Protein AF-A0A7Y3I1T9-F1 (afdb_monomer_lite)

pLDDT: mean 86.2, std 10.23, range [47.5, 95.88]

Secondary structure (DSSP, 8-state):
--HHHHHHHHHHHHHHHHT---THHHHHHHHHHHHHHHHHHHHHHHHHHHHHHTTTPPPPGGGHHHHHHS-B-TT--BTSSSB----SSPPPPTTTS---EESSSSSSEEEETTTTEEEEEE-HHHHHHHT--TTTEEEPPPTT------HHHHHHHHHHHHHHHHT--

Sequence (169 aa):
MSLTEILIVVVIIGILAGLVLPHYKDTSRRAKATTLLTDLQKVRGALQRYRDEHGGVFPRVGRLWDGLTEFTAVDGTPRTGSLGPYLSAAPINQFTGGSEAAADNTSDWEYDEGTGRVRGVVPADVIGEFALSPLDVVEMANSDGSDEPDDDDRLRESRYAEKARQYYE

Structure (mmCIF, N/CA/C/O backbone):
data_AF-A0A7Y3I1T9-F1
#
_entry.id   AF-A0A7Y3I1T9-F1
#
loop_
_atom_site.group_PDB
_atom_site.id
_atom_site.type_symbol
_atom_site.label_atom_id
_atom_site.label_alt_id
_atom_site.label_comp_id
_atom_site.label_asym_id
_atom_site.label_entity_id
_atom_site.label_seq_id
_atom_site.pdbx_PDB_ins_code
_atom_site.Cartn_x
_atom_site.Cartn_y
_atom_site.Cartn_z
_atom_site.occupancy
_atom_site.B_iso_or_equiv
_atom_site.auth_seq_id
_atom_site.auth_comp_id
_atom_site.auth_asym_id
_atom_site.auth_atom_id
_atom_site.pdbx_PDB_model_num
ATOM 1 N N . MET A 1 1 ? -17.268 25.107 53.044 1.00 72.94 1 MET A N 1
ATOM 2 C CA . MET A 1 1 ? -17.651 24.197 51.947 1.00 72.94 1 MET A CA 1
ATOM 3 C C . MET A 1 1 ? -18.644 23.198 52.512 1.00 72.94 1 MET A C 1
ATOM 5 O O . MET A 1 1 ? -18.374 22.661 53.581 1.00 72.94 1 MET A O 1
ATOM 9 N N . SER A 1 2 ? -19.814 23.041 51.900 1.00 92.50 2 SER A N 1
ATOM 10 C CA . SER A 1 2 ? -20.884 22.192 52.442 1.00 92.50 2 SER A CA 1
ATOM 11 C C . SER A 1 2 ? -20.672 20.708 52.096 1.00 92.50 2 SER A C 1
ATOM 13 O O . SER A 1 2 ? -20.112 20.374 51.053 1.00 92.50 2 SER A O 1
ATOM 15 N N . LEU A 1 3 ? -21.132 19.797 52.962 1.00 86.38 3 LEU A N 1
ATOM 16 C CA . LEU A 1 3 ? -21.112 18.345 52.704 1.00 86.38 3 LEU A CA 1
ATOM 17 C C . LEU A 1 3 ? -21.921 17.979 51.451 1.00 86.38 3 LEU A C 1
ATOM 19 O O . LEU A 1 3 ? -21.546 17.084 50.697 1.00 86.38 3 LEU A O 1
ATOM 23 N N . THR A 1 4 ? -23.004 18.715 51.211 1.00 89.31 4 THR A N 1
ATOM 24 C CA . THR A 1 4 ? -23.878 18.573 50.044 1.00 89.31 4 THR A CA 1
ATOM 25 C C . THR A 1 4 ? -23.189 18.963 48.737 1.00 89.31 4 THR A C 1
ATOM 27 O O . THR A 1 4 ? -23.437 18.325 47.717 1.00 89.31 4 THR A O 1
ATOM 30 N N . GLU A 1 5 ? -22.287 19.950 48.760 1.00 91.19 5 GLU A N 1
ATOM 31 C CA . GLU A 1 5 ? -21.474 20.318 47.591 1.00 91.19 5 GLU A CA 1
ATOM 32 C C . GLU A 1 5 ? -20.496 19.217 47.200 1.00 91.19 5 GLU A C 1
ATOM 34 O O . GLU A 1 5 ? -20.339 18.941 46.017 1.00 91.19 5 GLU A O 1
ATOM 39 N N . ILE A 1 6 ? -19.852 18.560 48.166 1.00 92.38 6 ILE A N 1
ATOM 40 C CA . ILE A 1 6 ? -18.943 17.455 47.838 1.00 92.38 6 ILE A CA 1
ATOM 41 C C . ILE A 1 6 ? -19.753 16.247 47.362 1.00 92.38 6 ILE A C 1
ATOM 43 O O . ILE A 1 6 ? -19.392 15.640 46.360 1.00 92.38 6 ILE A O 1
ATOM 47 N N . LEU A 1 7 ? -20.882 15.942 48.011 1.00 92.25 7 LEU A N 1
ATOM 48 C CA . LEU A 1 7 ? -21.728 14.789 47.691 1.00 92.25 7 LEU A CA 1
ATOM 49 C C . LEU A 1 7 ? -22.156 14.756 46.219 1.00 92.25 7 LEU A C 1
ATOM 51 O O . LEU A 1 7 ? -21.979 13.737 45.553 1.00 92.25 7 LEU A O 1
ATOM 55 N N . ILE A 1 8 ? -22.687 15.865 45.699 1.00 92.56 8 ILE A N 1
ATOM 56 C CA . ILE A 1 8 ? -23.132 15.914 44.303 1.00 92.56 8 ILE A CA 1
ATOM 57 C C . ILE A 1 8 ? -21.960 15.796 43.327 1.00 92.56 8 ILE A C 1
ATOM 59 O O . ILE A 1 8 ? -22.093 15.119 42.312 1.00 92.56 8 ILE A O 1
ATOM 63 N N . VAL A 1 9 ? -20.793 16.358 43.662 1.00 93.94 9 VAL A N 1
ATOM 64 C CA . VAL A 1 9 ? -19.571 16.248 42.852 1.00 93.94 9 VAL A CA 1
ATOM 65 C C . VAL A 1 9 ? -19.090 14.796 42.765 1.00 93.94 9 VAL A C 1
ATOM 67 O O . VAL A 1 9 ? -18.750 14.330 41.679 1.00 93.94 9 VAL A O 1
ATOM 70 N N . VAL A 1 10 ? -19.113 14.037 43.866 1.00 93.06 10 VAL A N 1
ATOM 71 C CA . VAL A 1 10 ? -18.703 12.620 43.823 1.00 93.06 10 VAL A CA 1
ATOM 72 C C . VAL A 1 10 ? -19.716 11.770 43.050 1.00 93.06 10 VAL A C 1
ATOM 74 O O . VAL A 1 10 ? -19.323 10.872 42.309 1.00 93.06 10 VAL A O 1
ATOM 77 N N . VAL A 1 11 ? -21.014 12.079 43.165 1.00 93.50 11 VAL A N 1
ATOM 78 C CA . VAL A 1 11 ? -22.077 11.373 42.430 1.00 93.50 11 VAL A CA 1
ATOM 79 C C . VAL A 1 11 ? -21.942 11.580 40.922 1.00 93.50 11 VAL A C 1
ATOM 81 O O . VAL A 1 11 ? -21.972 10.602 40.175 1.00 93.50 11 VAL A O 1
ATOM 84 N N . ILE A 1 12 ? -21.739 12.817 40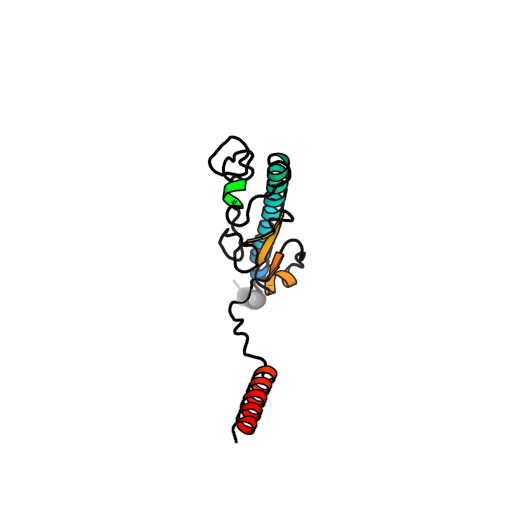.454 1.00 92.56 12 ILE A N 1
ATOM 85 C CA . ILE A 1 12 ? -21.568 13.070 39.015 1.00 92.56 12 ILE A CA 1
ATOM 86 C C . ILE A 1 12 ? -20.282 12.434 38.478 1.00 9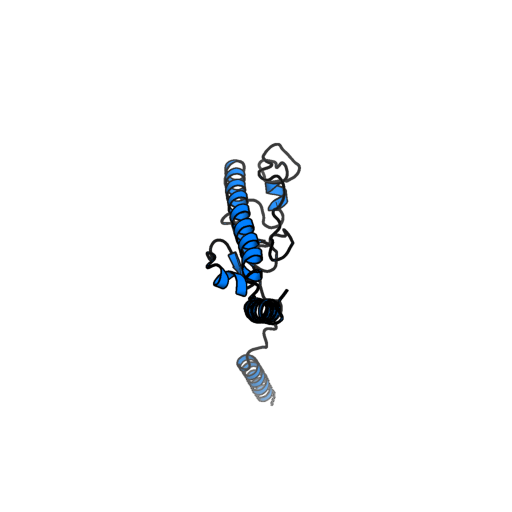2.56 12 ILE A C 1
ATOM 88 O O . ILE A 1 12 ? -20.307 11.870 37.388 1.00 92.56 12 ILE A O 1
ATOM 92 N N . ILE A 1 13 ? -19.182 12.444 39.245 1.00 93.06 13 ILE A N 1
ATOM 93 C CA . ILE A 1 13 ? -17.937 11.773 38.845 1.00 93.06 13 ILE A CA 1
ATOM 94 C C . ILE A 1 13 ? -18.151 10.256 38.777 1.00 93.06 13 ILE A C 1
ATOM 96 O O . ILE A 1 13 ? -17.655 9.628 37.849 1.00 93.06 13 ILE A O 1
ATOM 100 N N . GLY A 1 14 ? -18.938 9.669 39.685 1.00 90.69 14 GLY A N 1
ATOM 101 C CA . GLY A 1 14 ? -19.295 8.248 39.647 1.00 90.69 14 GLY A CA 1
ATOM 102 C C . GLY A 1 14 ? -20.099 7.856 38.402 1.00 90.69 14 GLY A C 1
ATOM 103 O O . GLY A 1 14 ? -19.808 6.834 37.783 1.00 90.69 14 GLY A O 1
ATOM 104 N N . ILE A 1 15 ? -21.064 8.687 37.992 1.00 91.69 15 ILE A N 1
ATOM 105 C CA . ILE A 1 15 ? -21.855 8.458 36.770 1.00 91.69 15 ILE A CA 1
ATOM 106 C C . ILE A 1 15 ? -20.980 8.623 35.521 1.00 91.69 15 ILE A C 1
ATOM 108 O O . ILE A 1 15 ? -21.004 7.771 34.635 1.00 91.69 15 ILE A O 1
ATOM 112 N N . LEU A 1 16 ? -20.180 9.693 35.454 1.00 90.19 16 LEU A N 1
ATOM 113 C CA . LEU A 1 16 ? -19.306 9.960 34.309 1.00 90.19 16 LEU A CA 1
ATOM 114 C C . LEU A 1 16 ? -18.221 8.894 34.160 1.00 90.19 16 LEU A C 1
ATOM 116 O O . LEU A 1 16 ? -17.996 8.424 33.050 1.00 90.19 16 LEU A O 1
ATOM 120 N N . ALA A 1 17 ? -17.600 8.466 35.260 1.00 83.88 17 ALA A N 1
ATOM 121 C CA . ALA A 1 17 ? -16.610 7.393 35.248 1.00 83.88 17 ALA A CA 1
ATOM 122 C C . ALA A 1 17 ? -17.206 6.058 34.765 1.00 83.88 17 ALA A C 1
ATOM 124 O O . ALA A 1 17 ? -16.508 5.288 34.112 1.00 83.88 17 ALA A O 1
ATOM 125 N N . GLY A 1 18 ? -18.492 5.802 35.035 1.00 83.19 18 GLY A N 1
ATOM 126 C CA . GLY A 1 18 ? -19.199 4.609 34.560 1.00 83.19 18 GLY A CA 1
ATOM 127 C C . GLY A 1 18 ? -19.579 4.629 33.073 1.00 83.19 18 GLY A C 1
ATOM 128 O O . GLY A 1 18 ? -19.774 3.564 32.494 1.00 83.19 18 GLY A O 1
ATOM 129 N N . LEU A 1 19 ? -19.671 5.807 32.440 1.00 81.69 19 LEU A N 1
ATOM 130 C CA . LEU A 1 19 ? -20.104 5.968 31.041 1.00 81.69 19 LEU A CA 1
ATOM 131 C C . LEU A 1 19 ? -18.953 6.088 30.030 1.00 81.69 19 LEU A C 1
ATOM 133 O O . LEU A 1 19 ? -19.199 6.284 28.838 1.00 81.69 19 LEU A O 1
ATOM 137 N N . VAL A 1 20 ? -17.698 5.965 30.464 1.00 78.25 20 VAL A N 1
ATOM 138 C CA . VAL A 1 20 ? -16.556 6.012 29.544 1.00 78.25 20 VAL A CA 1
ATOM 139 C C . VAL A 1 20 ? -16.457 4.692 28.777 1.00 78.25 20 VAL A C 1
ATOM 141 O O . VAL A 1 20 ? -15.794 3.752 29.209 1.00 78.25 20 VAL A O 1
ATOM 144 N N . LEU A 1 21 ? -17.082 4.633 27.598 1.00 72.56 21 LEU A N 1
ATOM 145 C CA . LEU A 1 21 ? -16.687 3.687 26.558 1.00 72.56 21 LEU A CA 1
ATOM 146 C C . LEU A 1 21 ? -15.508 4.279 25.769 1.00 72.56 21 LEU A C 1
ATOM 148 O O . LEU A 1 21 ? -15.673 5.298 25.093 1.00 72.56 21 LEU A O 1
ATOM 152 N N . PRO A 1 22 ? -14.312 3.669 25.810 1.00 60.41 22 PRO A N 1
ATOM 153 C CA . PRO A 1 22 ? -13.203 4.114 24.982 1.00 60.41 22 PRO A CA 1
ATOM 154 C C . PRO A 1 22 ? -13.461 3.718 23.523 1.00 60.41 22 PRO A C 1
ATOM 156 O O . PRO A 1 22 ? -13.181 2.598 23.106 1.00 60.41 22 PRO A O 1
ATOM 159 N N . HIS A 1 23 ? -13.934 4.670 22.721 1.00 58.16 23 HIS A N 1
ATOM 160 C CA . HIS A 1 23 ? -14.178 4.515 21.278 1.00 58.16 23 HIS A CA 1
ATOM 161 C C . HIS A 1 23 ? -12.881 4.527 20.426 1.00 58.16 23 HIS A C 1
ATOM 163 O O . HIS A 1 23 ? -12.899 4.819 19.233 1.00 58.16 23 HIS A O 1
ATOM 169 N N . TYR A 1 24 ? -11.721 4.259 21.037 1.00 55.81 24 TYR A N 1
ATOM 170 C CA . TYR A 1 24 ? -10.399 4.501 20.443 1.00 55.81 24 TYR A CA 1
ATOM 171 C C . TYR A 1 24 ? -9.891 3.388 19.514 1.00 55.81 24 TYR A C 1
ATOM 173 O O . TYR A 1 24 ? -8.963 3.632 18.740 1.00 55.81 24 TYR A O 1
ATOM 181 N N . LYS A 1 25 ? -10.461 2.176 19.571 1.00 59.69 25 LYS A N 1
ATOM 182 C CA . LYS A 1 25 ? -9.942 1.023 18.811 1.00 59.69 25 LYS A CA 1
ATOM 183 C C . LYS A 1 25 ? -10.172 1.156 17.297 1.00 59.69 25 LYS A C 1
ATOM 185 O O . LYS A 1 25 ? -9.245 0.896 16.529 1.00 59.69 25 LYS A O 1
ATOM 190 N N . ASP A 1 26 ? -11.321 1.681 16.885 1.00 66.06 26 ASP A N 1
ATOM 191 C CA . ASP A 1 26 ? -11.681 1.804 15.464 1.00 66.06 26 ASP A CA 1
ATOM 192 C C . ASP A 1 26 ? -10.878 2.905 14.758 1.00 66.06 26 ASP A C 1
ATOM 194 O O . ASP A 1 26 ? -10.489 2.769 13.599 1.00 66.06 26 ASP A O 1
ATOM 198 N N . THR A 1 27 ? -10.548 3.992 15.465 1.00 75.56 27 THR A N 1
ATOM 199 C CA . THR A 1 27 ? -9.831 5.136 14.877 1.00 75.56 27 THR A CA 1
ATOM 200 C C . THR A 1 27 ? -8.430 4.755 14.400 1.00 75.56 27 THR A C 1
ATOM 202 O O . THR A 1 27 ? -8.002 5.192 13.331 1.00 75.56 27 THR A O 1
ATOM 205 N N . SER A 1 28 ? -7.714 3.914 15.156 1.00 84.00 28 SER A N 1
ATOM 206 C CA . SER A 1 28 ? -6.375 3.460 14.759 1.00 84.00 28 SER A CA 1
ATOM 207 C C . SER A 1 28 ? -6.432 2.545 13.533 1.00 84.00 28 SER A C 1
ATOM 209 O O . SER A 1 28 ? -5.682 2.752 12.579 1.00 84.00 28 SER A O 1
ATOM 211 N N . ARG A 1 29 ? -7.363 1.582 13.507 1.00 86.69 29 ARG A N 1
ATOM 212 C CA . ARG A 1 29 ? -7.565 0.681 12.359 1.00 86.69 29 ARG A CA 1
ATOM 213 C C . ARG A 1 29 ? -7.981 1.444 11.101 1.00 86.69 29 ARG A C 1
ATOM 215 O O . ARG A 1 29 ? -7.426 1.218 10.028 1.00 86.69 29 ARG A O 1
ATOM 222 N N . ARG A 1 30 ? -8.867 2.430 11.245 1.00 85.19 30 ARG A N 1
ATOM 223 C CA . ARG A 1 30 ? -9.306 3.292 10.143 1.00 85.19 30 ARG A CA 1
ATOM 224 C C . ARG A 1 30 ? -8.172 4.138 9.564 1.00 85.19 30 ARG A C 1
ATOM 226 O O . ARG A 1 30 ? -8.098 4.315 8.347 1.00 85.19 30 ARG A O 1
ATOM 233 N N . ALA A 1 31 ? -7.270 4.633 10.414 1.00 89.19 31 ALA A N 1
ATOM 234 C CA . ALA A 1 31 ? -6.071 5.332 9.958 1.00 89.19 31 ALA A CA 1
ATOM 235 C C . ALA A 1 31 ? -5.169 4.404 9.129 1.00 89.19 31 ALA A C 1
ATOM 237 O O . ALA A 1 31 ? -4.757 4.781 8.034 1.00 89.19 31 ALA A O 1
ATOM 238 N N . LYS A 1 32 ? -4.943 3.165 9.590 1.00 91.62 32 LYS A N 1
ATOM 239 C CA . LYS A 1 32 ? -4.175 2.151 8.847 1.00 91.62 32 LYS A CA 1
ATOM 240 C C . LYS A 1 32 ? -4.787 1.833 7.480 1.00 91.62 32 LYS A C 1
ATOM 242 O O . LYS A 1 32 ? -4.067 1.838 6.487 1.00 91.62 32 LYS A O 1
ATOM 247 N N . ALA A 1 33 ? -6.104 1.622 7.416 1.00 90.75 33 ALA A N 1
ATOM 248 C CA . ALA A 1 33 ? -6.817 1.372 6.160 1.00 90.75 33 ALA A CA 1
ATOM 249 C C . ALA A 1 33 ? -6.697 2.553 5.181 1.00 90.75 33 ALA A C 1
ATOM 251 O O . ALA A 1 33 ? -6.448 2.365 3.993 1.00 90.75 33 ALA A O 1
ATOM 252 N N . THR A 1 34 ? -6.802 3.784 5.684 1.00 91.31 34 THR A N 1
ATOM 253 C CA . THR A 1 34 ? -6.652 4.992 4.857 1.00 91.31 34 THR A CA 1
ATOM 254 C C . THR A 1 34 ? -5.231 5.121 4.296 1.00 91.31 34 THR A C 1
ATOM 256 O O . THR A 1 34 ? -5.058 5.448 3.119 1.00 91.31 34 THR A O 1
ATOM 259 N N . THR A 1 35 ? -4.210 4.828 5.109 1.00 93.19 35 THR A N 1
ATOM 260 C CA . THR A 1 35 ? -2.809 4.792 4.663 1.00 93.19 35 THR A CA 1
ATOM 261 C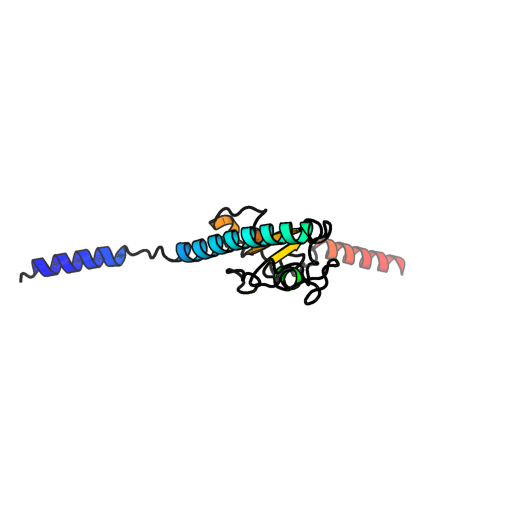 C . THR A 1 35 ? -2.601 3.734 3.583 1.00 93.19 35 THR A C 1
ATOM 263 O O . THR A 1 35 ? -2.051 4.057 2.533 1.00 93.19 35 THR A O 1
ATOM 266 N N . LEU A 1 36 ? -3.123 2.518 3.782 1.00 92.88 36 LEU A N 1
ATOM 267 C CA . LEU A 1 36 ? -3.044 1.428 2.804 1.00 92.88 36 LEU A CA 1
ATOM 268 C C . LEU A 1 36 ? -3.610 1.848 1.437 1.00 92.88 36 LEU A C 1
ATOM 270 O O . LEU A 1 36 ? -2.950 1.683 0.414 1.00 92.88 36 LEU A O 1
ATOM 274 N N . LEU A 1 37 ? -4.807 2.443 1.416 1.00 92.31 37 LEU A N 1
ATOM 275 C CA . LEU A 1 37 ? -5.441 2.918 0.180 1.00 92.31 37 LEU A CA 1
ATOM 276 C C . LEU A 1 37 ? -4.635 4.032 -0.499 1.00 92.31 37 LEU A C 1
ATOM 278 O O . LEU A 1 37 ? -4.506 4.054 -1.724 1.00 92.31 37 LEU A O 1
ATOM 282 N N . THR A 1 38 ? -4.071 4.944 0.291 1.00 94.00 38 THR A N 1
ATOM 283 C CA . THR A 1 38 ? -3.221 6.027 -0.221 1.00 94.00 38 THR A CA 1
ATOM 284 C C . THR A 1 38 ? -1.952 5.470 -0.864 1.00 94.00 38 THR A C 1
ATOM 286 O O . THR A 1 38 ? -1.537 5.929 -1.929 1.00 94.00 38 THR A O 1
ATOM 289 N N . ASP A 1 39 ? -1.340 4.461 -0.251 1.00 94.38 39 ASP A N 1
ATOM 290 C CA . ASP A 1 39 ? -0.139 3.829 -0.787 1.00 94.38 39 ASP A CA 1
ATOM 291 C C . ASP A 1 39 ? -0.448 2.986 -2.031 1.00 94.38 39 ASP A C 1
ATOM 293 O O . ASP A 1 39 ? 0.276 3.097 -3.020 1.00 94.38 39 ASP A O 1
ATOM 297 N N . LEU A 1 40 ? -1.580 2.274 -2.072 1.00 94.19 40 LEU A N 1
ATOM 298 C CA . LEU A 1 40 ? -2.061 1.589 -3.281 1.00 94.19 40 LEU A CA 1
ATOM 299 C C . LEU A 1 40 ? -2.204 2.541 -4.471 1.00 94.19 40 LEU A C 1
ATOM 301 O O . LEU A 1 40 ? -1.791 2.211 -5.583 1.00 94.19 40 LEU A O 1
ATOM 305 N N . GLN A 1 41 ? -2.759 3.735 -4.257 1.00 94.25 41 GLN A N 1
ATOM 306 C CA . GLN A 1 41 ? -2.883 4.741 -5.315 1.00 94.25 41 GLN A CA 1
ATOM 307 C C . GLN A 1 41 ? -1.513 5.183 -5.847 1.00 94.25 41 GLN A C 1
ATOM 309 O O . GLN A 1 41 ? -1.331 5.281 -7.064 1.00 94.25 41 GLN A O 1
ATOM 314 N N . LYS A 1 42 ? -0.531 5.392 -4.960 1.00 95.00 42 LYS A N 1
ATOM 315 C CA . LYS A 1 42 ? 0.845 5.734 -5.357 1.00 95.00 42 LYS A CA 1
ATOM 316 C C . LYS A 1 42 ? 1.496 4.605 -6.152 1.00 95.00 42 LYS A C 1
ATOM 318 O O . LYS A 1 42 ? 2.073 4.871 -7.205 1.00 95.00 42 LYS A O 1
ATOM 323 N N . VAL A 1 43 ? 1.381 3.359 -5.682 1.00 95.38 43 VAL A N 1
ATOM 324 C CA . VAL A 1 43 ? 1.959 2.184 -6.355 1.00 95.38 43 VAL A CA 1
ATOM 325 C C . VAL A 1 43 ? 1.339 1.995 -7.735 1.00 95.38 43 VAL A C 1
ATOM 327 O O . VAL A 1 43 ? 2.066 1.820 -8.705 1.00 95.38 43 VAL A O 1
ATOM 330 N N . ARG A 1 44 ? 0.015 2.119 -7.869 1.00 94.81 44 ARG A N 1
ATOM 331 C CA . ARG A 1 44 ? -0.667 2.020 -9.171 1.00 94.81 44 ARG A CA 1
ATOM 332 C C . ARG A 1 44 ? -0.200 3.093 -10.152 1.00 94.81 44 ARG A C 1
ATOM 334 O O . ARG A 1 44 ? 0.064 2.783 -11.310 1.00 94.81 44 ARG A O 1
ATOM 341 N N . GLY A 1 45 ? -0.045 4.336 -9.694 1.00 95.19 45 GLY A N 1
ATOM 342 C CA . GLY A 1 45 ? 0.506 5.411 -10.525 1.00 95.19 45 GLY A CA 1
ATOM 343 C C . GLY A 1 45 ? 1.977 5.187 -10.902 1.00 95.19 45 GLY A C 1
ATOM 344 O O . GLY A 1 45 ? 2.403 5.537 -12.001 1.00 95.19 45 GLY A O 1
ATOM 345 N N . ALA A 1 46 ? 2.765 4.581 -10.013 1.00 95.25 46 ALA A N 1
ATOM 346 C CA . ALA A 1 46 ? 4.143 4.194 -10.299 1.00 95.25 46 ALA A CA 1
ATOM 347 C C . ALA A 1 46 ? 4.221 3.052 -11.325 1.00 95.25 46 ALA A C 1
ATOM 349 O O . ALA A 1 46 ? 4.993 3.152 -12.272 1.00 95.25 46 ALA A O 1
ATOM 350 N N . LEU A 1 47 ? 3.373 2.028 -11.198 1.00 94.94 47 LEU A N 1
ATOM 351 C CA . LEU A 1 47 ? 3.273 0.910 -12.140 1.00 94.94 47 LEU A CA 1
ATOM 352 C C . LEU A 1 47 ? 2.863 1.358 -13.544 1.00 94.94 47 LEU A C 1
ATOM 354 O O . LEU A 1 47 ? 3.396 0.853 -14.527 1.00 94.94 47 LEU A O 1
ATOM 358 N N . GLN A 1 48 ? 1.945 2.321 -13.650 1.00 94.94 48 GLN A N 1
ATOM 359 C CA . GLN A 1 48 ? 1.569 2.897 -14.943 1.00 94.94 48 GLN A CA 1
ATOM 360 C C . GLN A 1 48 ? 2.763 3.579 -15.619 1.00 94.94 48 GLN A C 1
ATOM 362 O O . GLN A 1 48 ? 3.054 3.275 -16.771 1.00 94.94 48 GLN A O 1
ATOM 367 N N . ARG A 1 49 ? 3.506 4.421 -14.887 1.00 94.12 49 ARG A N 1
ATOM 368 C CA . ARG A 1 49 ? 4.721 5.065 -15.416 1.00 94.12 49 ARG A CA 1
ATOM 369 C C . ARG A 1 49 ? 5.801 4.053 -15.789 1.00 94.12 49 ARG A C 1
ATOM 371 O O . ARG A 1 49 ? 6.382 4.168 -16.862 1.00 94.12 49 ARG A O 1
ATOM 378 N N . TYR A 1 50 ? 6.022 3.045 -14.943 1.00 94.50 50 TYR A N 1
ATOM 379 C CA . TYR A 1 50 ? 6.951 1.957 -15.236 1.00 94.50 50 TYR A CA 1
ATOM 380 C C . TYR A 1 50 ? 6.604 1.296 -16.570 1.00 94.50 50 TYR A C 1
ATOM 382 O O . TYR A 1 50 ? 7.456 1.192 -17.448 1.00 94.50 50 TYR A O 1
ATOM 390 N N . ARG A 1 51 ? 5.337 0.907 -16.743 1.00 93.56 51 ARG A N 1
ATOM 391 C CA . ARG A 1 51 ? 4.845 0.252 -17.956 1.00 93.56 51 ARG A CA 1
ATOM 392 C C . ARG A 1 51 ? 5.057 1.111 -19.200 1.00 93.56 51 ARG A C 1
ATOM 394 O O . ARG A 1 51 ? 5.452 0.583 -20.239 1.00 93.56 51 ARG A O 1
ATOM 401 N N . ASP A 1 52 ? 4.775 2.406 -19.105 1.00 93.81 52 ASP A N 1
ATOM 402 C CA . ASP A 1 52 ? 4.886 3.325 -20.238 1.00 93.81 52 ASP A CA 1
ATOM 403 C C . ASP A 1 52 ? 6.353 3.485 -20.693 1.00 93.81 52 ASP A C 1
ATOM 405 O O . ASP A 1 52 ? 6.621 3.579 -21.890 1.00 93.81 52 ASP A O 1
ATOM 409 N N . GLU A 1 53 ? 7.311 3.433 -19.761 1.00 92.31 53 GLU A N 1
ATOM 410 C CA . GLU A 1 53 ? 8.751 3.508 -20.054 1.00 92.31 53 GLU A CA 1
ATOM 411 C C . GLU A 1 53 ? 9.374 2.152 -20.452 1.00 92.31 53 GLU A C 1
ATOM 413 O O . GLU A 1 53 ? 10.354 2.122 -21.197 1.00 92.31 53 GLU A O 1
ATOM 418 N N . HIS A 1 54 ? 8.782 1.030 -20.029 1.00 92.44 54 HIS A N 1
ATOM 419 C CA . HIS A 1 54 ? 9.268 -0.340 -20.274 1.00 92.44 54 HIS A CA 1
ATOM 420 C C . HIS A 1 54 ? 8.488 -1.076 -21.376 1.00 92.44 54 HIS A C 1
ATOM 422 O O . HIS A 1 54 ? 8.334 -2.298 -21.359 1.00 92.44 54 HIS A O 1
ATOM 428 N N . GLY A 1 55 ? 7.961 -0.334 -22.353 1.00 89.88 55 GLY A N 1
ATOM 429 C CA . GLY A 1 55 ? 7.372 -0.917 -23.561 1.00 89.88 55 GLY A CA 1
ATOM 430 C C . GLY A 1 55 ? 6.101 -1.736 -23.321 1.00 89.88 55 GLY A C 1
ATOM 431 O O . GLY A 1 55 ? 5.836 -2.683 -24.059 1.00 89.88 55 GLY A O 1
ATOM 432 N N . GLY A 1 56 ? 5.311 -1.392 -22.302 1.00 90.69 56 GLY A N 1
ATOM 433 C CA . GLY A 1 56 ? 4.056 -2.080 -21.996 1.00 90.69 56 GLY A CA 1
ATOM 434 C C . GLY A 1 56 ? 4.180 -3.211 -20.974 1.00 90.69 56 GLY A C 1
ATOM 435 O O . GLY A 1 56 ? 3.168 -3.832 -20.655 1.00 90.69 56 GLY A O 1
ATOM 436 N N . VAL A 1 57 ? 5.380 -3.469 -20.448 1.00 91.25 57 VAL A N 1
ATOM 437 C CA . VAL A 1 57 ? 5.647 -4.576 -19.523 1.00 91.25 57 VAL A CA 1
ATOM 438 C C . VAL A 1 57 ? 5.683 -4.072 -18.082 1.00 91.25 57 VAL A C 1
ATOM 440 O O . VAL A 1 57 ? 6.251 -3.022 -17.791 1.00 91.25 57 VAL A O 1
ATOM 443 N N . PHE A 1 58 ? 5.065 -4.822 -17.172 1.00 93.31 58 PHE A N 1
ATOM 444 C CA . PHE A 1 58 ? 5.125 -4.544 -15.741 1.00 93.31 58 PHE A CA 1
ATOM 445 C C . PHE A 1 58 ? 6.306 -5.266 -15.065 1.00 93.31 58 PHE A C 1
ATOM 447 O O . PHE A 1 58 ? 6.817 -6.250 -15.609 1.00 93.31 58 PHE A O 1
ATOM 454 N N . PRO A 1 59 ? 6.747 -4.824 -13.870 1.00 93.12 59 PRO A N 1
ATOM 455 C CA . PRO A 1 59 ? 7.780 -5.525 -13.117 1.00 93.12 59 PRO A CA 1
ATOM 456 C C . PRO A 1 59 ? 7.363 -6.966 -12.813 1.00 93.12 59 PRO A C 1
ATOM 458 O O . PRO A 1 59 ? 6.185 -7.243 -12.578 1.00 93.12 59 PRO A O 1
ATOM 461 N N . ARG A 1 60 ? 8.337 -7.876 -12.752 1.00 93.12 60 ARG A N 1
ATOM 462 C CA . ARG A 1 60 ? 8.109 -9.251 -12.281 1.00 93.12 60 ARG A CA 1
ATOM 463 C C . ARG A 1 60 ? 7.781 -9.254 -10.795 1.00 93.12 60 ARG A C 1
ATOM 465 O O . ARG A 1 60 ? 8.358 -8.455 -10.061 1.00 93.12 60 ARG A O 1
ATOM 472 N N . VAL A 1 61 ? 6.957 -10.199 -10.341 1.00 90.88 61 VAL A N 1
ATOM 473 C CA . VAL A 1 61 ? 6.503 -10.277 -8.936 1.00 90.88 61 VAL A CA 1
ATOM 474 C C . VAL A 1 61 ? 7.658 -10.178 -7.932 1.00 90.88 61 VAL A C 1
ATOM 476 O O . VAL A 1 61 ? 7.696 -9.255 -7.123 1.00 90.88 61 VAL A O 1
ATOM 479 N N . GLY A 1 62 ? 8.670 -11.042 -8.053 1.00 88.62 62 GLY A N 1
ATOM 480 C CA . GLY A 1 62 ? 9.830 -11.051 -7.147 1.00 88.62 62 GLY A CA 1
ATOM 481 C C . GLY A 1 62 ? 10.780 -9.851 -7.279 1.00 88.62 62 GLY A C 1
ATOM 482 O O . GLY A 1 62 ? 11.802 -9.809 -6.604 1.00 88.62 62 GLY A O 1
ATOM 483 N N . ARG A 1 63 ? 10.491 -8.900 -8.174 1.00 90.12 63 ARG A N 1
ATOM 484 C CA . ARG A 1 63 ? 11.252 -7.656 -8.372 1.00 90.12 63 ARG A CA 1
ATOM 485 C C . ARG A 1 63 ? 10.348 -6.426 -8.412 1.00 90.12 63 ARG A C 1
ATOM 487 O O . ARG A 1 63 ? 10.769 -5.392 -8.925 1.00 90.12 63 ARG A O 1
ATOM 494 N N . LEU A 1 64 ? 9.118 -6.525 -7.901 1.00 93.31 64 LEU A N 1
ATOM 495 C CA . LEU A 1 64 ? 8.163 -5.420 -7.931 1.00 93.31 64 LEU A CA 1
ATOM 496 C C . LEU A 1 64 ? 8.777 -4.148 -7.344 1.00 93.31 64 LEU A C 1
ATOM 498 O O . LEU A 1 64 ? 8.781 -3.104 -7.991 1.00 93.31 64 LEU A O 1
ATOM 502 N N . TRP A 1 65 ? 9.324 -4.246 -6.133 1.00 94.38 65 TRP A N 1
ATOM 503 C CA . TRP A 1 65 ? 9.864 -3.082 -5.441 1.00 94.38 65 TRP A CA 1
ATOM 504 C C . TRP A 1 65 ? 11.166 -2.602 -6.044 1.00 94.38 65 TRP A C 1
ATOM 506 O O . TRP A 1 65 ? 11.249 -1.418 -6.336 1.00 94.38 65 TRP A O 1
ATOM 516 N N . ASP A 1 66 ? 12.105 -3.498 -6.350 1.00 92.88 66 ASP A N 1
ATOM 517 C CA . ASP A 1 66 ? 13.346 -3.139 -7.046 1.00 92.88 66 ASP A CA 1
ATOM 518 C C . ASP A 1 66 ? 13.054 -2.366 -8.342 1.00 92.88 66 ASP A C 1
ATOM 520 O O . ASP A 1 66 ? 13.652 -1.324 -8.599 1.00 92.88 66 ASP A O 1
ATOM 524 N N . GLY A 1 67 ? 12.070 -2.819 -9.125 1.00 90.38 67 GLY A N 1
ATOM 525 C CA . GLY A 1 67 ? 11.660 -2.156 -10.362 1.00 90.38 67 GLY A CA 1
ATOM 526 C C . GLY A 1 67 ? 11.019 -0.780 -10.158 1.00 90.38 67 GLY A C 1
ATOM 527 O O . GLY A 1 67 ? 11.064 0.057 -11.057 1.00 90.38 67 GLY A O 1
ATOM 528 N N . LEU A 1 68 ? 10.430 -0.519 -8.989 1.00 93.25 68 LEU A N 1
ATOM 529 C CA . LEU A 1 68 ? 9.765 0.749 -8.684 1.00 93.25 68 LEU A CA 1
ATOM 530 C C . LEU A 1 68 ? 10.628 1.715 -7.866 1.00 93.25 68 LEU A C 1
ATOM 532 O O . LEU A 1 68 ? 10.422 2.924 -7.975 1.00 93.25 68 LEU A O 1
ATOM 536 N N . THR A 1 69 ? 11.561 1.227 -7.051 1.00 94.56 69 THR A N 1
ATOM 537 C CA . THR A 1 69 ? 12.370 2.039 -6.129 1.00 94.56 69 THR A CA 1
ATOM 538 C C . THR A 1 69 ? 13.801 2.252 -6.595 1.00 94.56 69 THR A C 1
ATOM 540 O O . THR A 1 69 ? 14.468 3.157 -6.098 1.00 94.56 69 THR A O 1
ATOM 543 N N . GLU A 1 70 ? 14.288 1.444 -7.535 1.00 92.94 70 GLU A N 1
ATOM 544 C CA . GLU A 1 70 ? 15.621 1.588 -8.117 1.00 92.94 70 GLU A CA 1
ATOM 545 C C . GLU A 1 70 ? 15.537 2.103 -9.560 1.00 92.94 70 GLU A C 1
ATOM 547 O O . GLU A 1 70 ? 14.480 2.097 -10.194 1.00 92.94 70 GLU A O 1
ATOM 552 N N . PHE A 1 71 ? 16.675 2.559 -10.089 1.00 91.19 71 PHE A N 1
ATOM 553 C CA . PHE A 1 71 ? 16.794 2.807 -11.522 1.00 91.19 71 PHE A CA 1
ATOM 554 C C . PHE A 1 71 ? 16.844 1.479 -12.280 1.00 91.19 71 PHE A C 1
ATOM 556 O O . PHE A 1 71 ? 17.497 0.530 -11.838 1.00 91.19 71 PHE A O 1
ATOM 563 N N . THR A 1 72 ? 16.167 1.429 -13.421 1.00 91.56 72 THR A N 1
ATOM 564 C CA . THR A 1 72 ? 16.049 0.244 -14.273 1.00 91.56 72 THR A CA 1
ATOM 565 C C . THR A 1 72 ? 16.473 0.537 -15.712 1.00 91.56 72 THR A C 1
ATOM 567 O O . THR A 1 72 ? 16.427 1.672 -16.204 1.00 91.56 72 THR A O 1
ATOM 570 N N . ALA A 1 73 ? 16.974 -0.498 -16.384 1.00 90.12 73 ALA A N 1
ATOM 571 C CA . ALA A 1 73 ? 17.184 -0.478 -17.823 1.00 90.12 73 ALA A CA 1
ATOM 572 C C . ALA A 1 73 ? 15.862 -0.778 -18.543 1.00 90.12 73 ALA A C 1
ATOM 574 O O . ALA A 1 73 ? 14.922 -1.266 -17.931 1.00 90.12 73 ALA A O 1
ATOM 575 N N . VAL A 1 74 ? 15.797 -0.533 -19.856 1.00 89.00 74 VAL A N 1
ATOM 576 C CA . VAL A 1 74 ? 14.577 -0.731 -20.673 1.00 89.00 74 VAL A CA 1
ATOM 577 C C . VAL A 1 74 ? 14.012 -2.160 -20.575 1.00 89.00 74 VAL A C 1
ATOM 579 O O . VAL A 1 74 ? 12.817 -2.366 -20.753 1.00 89.00 74 VAL A O 1
ATOM 582 N N . ASP A 1 75 ? 14.853 -3.152 -20.279 1.00 86.38 75 ASP A N 1
ATOM 583 C CA . ASP A 1 75 ? 14.468 -4.556 -20.086 1.00 86.38 75 ASP A CA 1
ATOM 584 C C . ASP A 1 75 ? 13.932 -4.875 -18.673 1.00 86.38 75 ASP A C 1
ATOM 586 O O . ASP A 1 75 ? 13.591 -6.023 -18.381 1.00 86.38 75 ASP A O 1
ATOM 590 N N . GLY A 1 76 ? 13.872 -3.877 -17.790 1.00 85.06 76 GLY A N 1
ATOM 591 C CA . GLY A 1 76 ? 13.438 -4.005 -16.405 1.00 85.06 76 GLY A CA 1
ATOM 592 C C . GLY A 1 76 ? 14.513 -4.524 -15.449 1.00 85.06 76 GLY A C 1
ATOM 593 O O . GLY A 1 76 ? 14.195 -4.893 -14.316 1.00 85.06 76 GLY A O 1
ATOM 594 N N . THR A 1 77 ? 15.784 -4.574 -15.866 1.00 88.00 77 THR A N 1
ATOM 595 C CA . THR A 1 77 ? 16.888 -4.962 -14.980 1.00 88.00 77 THR A CA 1
ATOM 596 C C . THR A 1 77 ? 17.162 -3.850 -13.956 1.00 88.00 77 THR A C 1
ATOM 598 O O . THR A 1 77 ? 17.509 -2.737 -14.361 1.00 88.00 77 THR A O 1
ATOM 601 N N . PRO A 1 78 ? 17.027 -4.119 -12.641 1.00 86.88 78 PRO A N 1
ATOM 602 C CA . PRO A 1 78 ? 17.228 -3.115 -11.599 1.00 86.88 78 PRO A CA 1
ATOM 603 C C . PRO A 1 78 ? 18.703 -2.736 -11.428 1.00 86.88 78 PRO A C 1
ATOM 605 O O . PRO A 1 78 ? 19.605 -3.432 -11.909 1.00 86.88 78 PRO A O 1
ATOM 608 N N . ARG A 1 79 ? 18.949 -1.610 -10.745 1.00 86.75 79 ARG A N 1
ATOM 609 C CA . ARG A 1 79 ? 20.284 -1.018 -10.510 1.00 86.75 79 ARG A CA 1
ATOM 610 C C . ARG A 1 79 ? 21.105 -0.778 -11.779 1.00 86.75 79 ARG A C 1
ATOM 612 O O . ARG A 1 79 ? 22.326 -0.646 -11.728 1.00 86.75 79 ARG A O 1
ATOM 619 N N . THR A 1 80 ? 20.432 -0.702 -12.916 1.00 82.69 80 THR A N 1
ATOM 620 C CA . THR A 1 80 ? 21.027 -0.538 -14.240 1.00 82.69 80 THR A CA 1
ATOM 621 C C . THR A 1 80 ? 20.238 0.542 -14.968 1.00 82.69 80 THR A C 1
ATOM 623 O O . THR A 1 80 ? 19.063 0.718 -14.689 1.00 82.69 80 THR A O 1
ATOM 626 N N . GLY A 1 81 ? 20.845 1.281 -15.895 1.00 87.69 81 GLY A N 1
ATOM 627 C CA . GLY A 1 81 ? 20.109 2.254 -16.709 1.00 87.69 81 GLY A CA 1
ATOM 628 C C . GLY A 1 81 ? 19.713 3.541 -15.973 1.00 87.69 81 GLY A C 1
ATOM 629 O O . GLY A 1 81 ? 20.371 3.959 -15.021 1.00 87.69 81 GLY A O 1
ATOM 630 N N . SER A 1 82 ? 18.679 4.210 -16.489 1.00 90.38 82 SER A N 1
ATOM 631 C CA . SER A 1 82 ? 18.275 5.566 -16.083 1.00 90.38 82 SER A CA 1
ATOM 632 C C . SER A 1 82 ? 16.755 5.786 -16.071 1.00 90.38 82 SER A C 1
ATOM 634 O O . SER A 1 82 ? 16.320 6.934 -16.020 1.00 90.38 82 SER A O 1
ATOM 636 N N . LEU A 1 83 ? 15.952 4.717 -16.143 1.00 89.62 83 LEU A N 1
ATOM 637 C CA . LEU A 1 83 ? 14.491 4.779 -16.005 1.00 89.62 83 LEU A CA 1
ATOM 638 C C . LEU A 1 83 ? 14.096 4.624 -14.531 1.00 89.62 83 LEU A C 1
ATOM 640 O O . LEU A 1 83 ? 14.719 3.846 -13.809 1.00 89.62 83 LEU A O 1
ATOM 644 N N . GLY A 1 84 ? 13.082 5.357 -14.072 1.00 88.81 84 GLY A N 1
ATOM 645 C CA . GLY A 1 84 ? 12.726 5.435 -12.647 1.00 88.81 84 GLY A CA 1
ATOM 646 C C . GLY A 1 84 ? 13.658 6.350 -11.829 1.00 88.81 84 GLY A C 1
ATOM 647 O O . GLY A 1 84 ? 14.317 7.213 -12.408 1.00 88.81 84 GLY A O 1
ATOM 648 N N . PRO A 1 85 ? 13.702 6.222 -10.488 1.00 91.25 85 PRO A N 1
ATOM 649 C CA . PRO A 1 85 ? 12.782 5.455 -9.656 1.00 91.25 85 PRO A CA 1
ATOM 650 C C . PRO A 1 85 ? 11.383 6.086 -9.655 1.00 91.25 85 PRO A C 1
ATOM 652 O O . PRO A 1 85 ? 11.210 7.303 -9.746 1.00 91.25 85 PRO A O 1
ATOM 655 N N . TYR A 1 86 ? 10.359 5.252 -9.535 1.00 93.62 86 TYR A N 1
ATOM 656 C CA . TYR A 1 86 ? 8.958 5.678 -9.568 1.00 93.62 86 TYR A CA 1
ATOM 657 C C . TYR A 1 86 ? 8.368 5.853 -8.164 1.00 93.62 86 TYR A C 1
ATOM 659 O O . TYR A 1 86 ? 7.391 6.589 -7.997 1.00 93.62 86 TYR A O 1
ATOM 667 N N . LEU A 1 87 ? 8.981 5.225 -7.160 1.00 94.19 87 LEU A N 1
ATOM 668 C CA . LEU A 1 87 ? 8.678 5.332 -5.736 1.00 94.19 87 LEU A CA 1
ATOM 669 C C . LEU A 1 87 ? 9.956 5.622 -4.945 1.00 94.19 87 LEU A C 1
ATOM 671 O O . LEU A 1 87 ? 11.043 5.194 -5.316 1.00 94.19 87 LEU A O 1
ATOM 675 N N . SER A 1 88 ? 9.821 6.325 -3.821 1.00 91.69 88 SER A N 1
ATOM 676 C CA . SER A 1 88 ? 10.947 6.599 -2.919 1.00 91.69 88 SER A CA 1
ATOM 677 C C . SER A 1 88 ? 11.325 5.402 -2.041 1.00 91.69 88 SER A C 1
ATOM 679 O O . SER A 1 88 ? 12.462 5.314 -1.593 1.00 91.69 88 SER A O 1
ATOM 681 N N . ALA A 1 89 ? 10.365 4.524 -1.744 1.00 93.25 89 ALA A N 1
ATOM 682 C CA . ALA A 1 89 ? 10.543 3.305 -0.960 1.00 93.25 89 ALA A CA 1
ATOM 683 C C . ALA A 1 89 ? 9.355 2.358 -1.191 1.00 93.25 89 ALA A C 1
ATOM 685 O O . ALA A 1 89 ? 8.273 2.810 -1.584 1.00 93.25 89 ALA A O 1
ATOM 686 N N . ALA A 1 90 ? 9.547 1.068 -0.907 1.00 93.50 90 ALA A N 1
ATOM 687 C CA . ALA A 1 90 ? 8.458 0.101 -0.867 1.00 93.50 90 ALA A CA 1
ATOM 688 C C . ALA A 1 90 ? 7.505 0.452 0.294 1.00 93.50 90 ALA A C 1
ATOM 690 O O . ALA A 1 90 ? 7.970 0.640 1.423 1.00 93.50 90 ALA A O 1
ATOM 691 N N . PRO A 1 91 ? 6.191 0.594 0.050 1.00 94.88 91 PRO A N 1
ATOM 692 C CA . PRO A 1 91 ? 5.239 0.899 1.103 1.00 94.88 91 PRO A CA 1
ATOM 693 C C . PRO A 1 91 ? 5.074 -0.291 2.049 1.00 94.88 91 PRO A C 1
ATOM 695 O O . PRO A 1 91 ? 4.947 -1.443 1.630 1.00 94.88 91 PRO A O 1
ATOM 698 N N . ILE A 1 92 ? 5.033 0.014 3.342 1.00 94.88 92 ILE A N 1
ATOM 699 C CA . ILE A 1 92 ? 4.788 -0.975 4.388 1.00 94.88 92 ILE A CA 1
ATOM 700 C C . ILE A 1 92 ? 3.281 -1.130 4.560 1.00 94.88 92 ILE A C 1
ATOM 702 O O . ILE A 1 92 ? 2.573 -0.160 4.855 1.00 94.88 92 ILE A O 1
ATOM 706 N N . ASN A 1 93 ? 2.798 -2.359 4.435 1.00 93.94 93 ASN A N 1
ATOM 707 C CA . ASN A 1 93 ? 1.433 -2.694 4.776 1.00 93.94 93 ASN A CA 1
ATOM 708 C C . ASN A 1 93 ? 1.247 -2.580 6.300 1.00 93.94 93 ASN A C 1
ATOM 710 O O . ASN A 1 93 ? 1.895 -3.257 7.092 1.00 93.94 93 ASN A O 1
ATOM 714 N N . GLN A 1 94 ? 0.343 -1.701 6.732 1.00 91.56 94 GLN A N 1
ATOM 715 C CA . GLN A 1 94 ? 0.130 -1.373 8.148 1.00 91.56 94 GLN A CA 1
ATOM 716 C C . GLN A 1 94 ? -0.547 -2.492 8.967 1.00 91.56 94 GLN A C 1
ATOM 718 O O . GLN A 1 94 ? -0.634 -2.386 10.202 1.00 91.56 94 GLN A O 1
ATOM 723 N N . PHE A 1 95 ? -1.072 -3.521 8.297 1.00 90.06 95 PHE A N 1
ATOM 724 C CA . PHE A 1 95 ? -1.749 -4.657 8.920 1.00 90.06 95 PHE A CA 1
ATOM 725 C C . PHE A 1 95 ? -0.818 -5.848 9.141 1.00 90.06 95 PHE A C 1
ATOM 727 O O . PHE A 1 95 ? -0.894 -6.464 10.200 1.00 90.06 95 PHE A O 1
ATOM 734 N N . THR A 1 96 ? 0.081 -6.119 8.199 1.00 90.38 96 THR A N 1
ATOM 735 C CA . THR A 1 96 ? 1.060 -7.215 8.275 1.00 90.38 96 THR A CA 1
ATOM 736 C C . THR A 1 96 ? 2.435 -6.741 8.765 1.00 90.38 96 THR A C 1
ATOM 738 O O . THR A 1 96 ? 3.168 -7.495 9.395 1.00 90.38 96 THR A O 1
ATOM 741 N N . GLY A 1 97 ? 2.758 -5.457 8.576 1.00 90.88 97 GLY A N 1
ATOM 742 C CA . GLY A 1 97 ? 3.986 -4.815 9.050 1.00 90.88 97 GLY A CA 1
ATOM 743 C C . GLY A 1 97 ? 5.183 -4.936 8.104 1.00 90.88 97 GLY A C 1
ATOM 744 O O . GLY A 1 97 ? 6.230 -4.362 8.406 1.00 90.88 97 GLY A O 1
ATOM 745 N N . GLY A 1 98 ? 5.039 -5.634 6.978 1.00 92.56 98 GLY A N 1
ATOM 746 C CA . GLY A 1 98 ? 6.075 -5.792 5.964 1.00 92.56 98 GLY A CA 1
ATOM 747 C C . GLY A 1 98 ? 5.737 -5.106 4.642 1.00 92.56 98 GLY A C 1
ATOM 748 O O . GLY A 1 98 ? 4.758 -4.366 4.510 1.00 92.56 98 GLY A O 1
ATOM 749 N N . SER 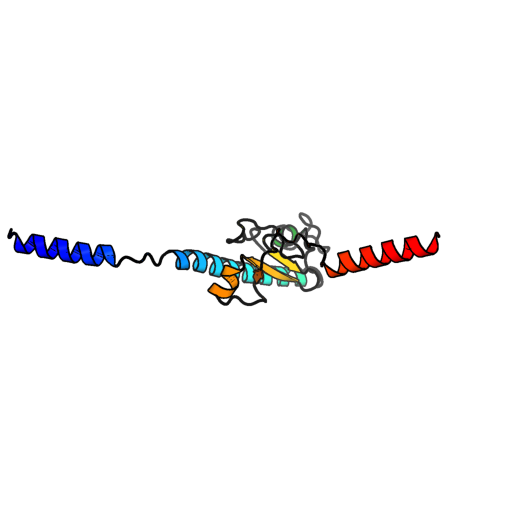A 1 99 ? 6.589 -5.333 3.650 1.00 94.06 99 SER A N 1
ATOM 750 C CA . SER A 1 99 ? 6.400 -4.847 2.286 1.00 94.06 99 SER A CA 1
ATOM 751 C C . SER A 1 99 ? 6.665 -5.933 1.248 1.00 94.06 99 SER A C 1
ATOM 753 O O . SER A 1 99 ? 6.919 -5.603 0.105 1.00 94.06 99 SER A O 1
ATOM 755 N N . GLU A 1 100 ? 6.687 -7.212 1.596 1.00 93.44 100 GLU A N 1
ATOM 756 C CA . GLU A 1 100 ? 6.908 -8.295 0.639 1.00 93.44 100 GLU A CA 1
ATOM 757 C C . GLU A 1 100 ? 5.719 -8.434 -0.322 1.00 93.44 100 GLU A C 1
ATOM 759 O O . GLU A 1 100 ? 4.562 -8.337 0.085 1.00 93.44 100 GLU A O 1
ATOM 764 N N . ALA A 1 101 ? 6.003 -8.629 -1.611 1.00 93.00 101 ALA A N 1
ATOM 765 C CA . ALA A 1 101 ? 4.982 -8.814 -2.635 1.00 93.00 101 ALA A CA 1
ATOM 766 C C . ALA A 1 101 ? 5.070 -10.216 -3.242 1.00 93.00 101 ALA A C 1
ATOM 768 O O . ALA A 1 101 ? 6.149 -10.641 -3.656 1.00 93.00 101 ALA A O 1
ATOM 769 N N . ALA A 1 102 ? 3.929 -10.894 -3.347 1.00 93.50 102 ALA A N 1
ATOM 770 C CA . ALA A 1 102 ? 3.799 -12.219 -3.942 1.00 93.50 102 ALA A CA 1
ATOM 771 C C . ALA A 1 102 ? 2.674 -12.258 -4.982 1.00 93.50 102 ALA A C 1
ATOM 773 O O . ALA A 1 102 ? 1.867 -11.338 -5.091 1.00 93.50 102 ALA A O 1
ATOM 774 N N . ALA A 1 103 ? 2.633 -13.339 -5.765 1.00 92.56 103 ALA A N 1
ATOM 775 C CA . ALA A 1 103 ? 1.573 -13.589 -6.744 1.00 92.56 103 ALA A CA 1
ATOM 776 C C . ALA A 1 103 ? 0.279 -14.114 -6.093 1.00 92.56 103 ALA A C 1
ATOM 778 O O . ALA A 1 103 ? -0.711 -14.349 -6.781 1.00 92.56 103 ALA A O 1
ATOM 779 N N . ASP A 1 104 ? 0.317 -14.330 -4.780 1.00 89.69 104 ASP A N 1
ATOM 780 C CA . ASP A 1 104 ? -0.758 -14.844 -3.949 1.00 89.69 104 ASP A CA 1
ATOM 781 C C . ASP A 1 104 ? -0.992 -13.923 -2.736 1.00 89.69 104 ASP A C 1
ATOM 783 O O . ASP A 1 104 ? -0.392 -12.855 -2.593 1.00 89.69 104 ASP A O 1
ATOM 787 N N . ASN A 1 105 ? -1.901 -14.334 -1.860 1.00 89.88 105 ASN A N 1
ATOM 788 C CA . ASN A 1 105 ? -2.281 -13.634 -0.637 1.00 89.88 105 ASN A CA 1
ATOM 789 C C . ASN A 1 105 ? -1.531 -14.141 0.614 1.00 89.88 105 ASN A C 1
ATOM 791 O O . ASN A 1 105 ? -2.073 -14.056 1.720 1.00 89.88 105 ASN A O 1
ATOM 795 N N . THR A 1 106 ? -0.317 -14.687 0.456 1.00 88.94 106 THR A N 1
ATOM 796 C CA . THR A 1 106 ? 0.507 -15.189 1.577 1.00 88.94 106 THR A CA 1
ATOM 797 C C . THR A 1 106 ? 1.508 -14.161 2.118 1.00 88.94 106 THR A C 1
ATOM 799 O O . THR A 1 106 ? 1.977 -14.305 3.247 1.00 88.94 106 THR A O 1
ATOM 802 N N . SER A 1 107 ? 1.811 -13.111 1.347 1.00 91.69 107 SER A N 1
ATOM 803 C CA . SER A 1 107 ? 2.733 -12.024 1.723 1.00 91.69 107 SER A CA 1
ATOM 804 C C . SER A 1 107 ? 1.997 -10.737 2.133 1.00 91.69 107 SER A C 1
ATOM 806 O O . SER A 1 107 ? 0.800 -10.752 2.406 1.00 91.69 107 SER A O 1
ATOM 808 N N . ASP A 1 108 ? 2.700 -9.599 2.205 1.00 93.00 108 ASP A N 1
ATOM 809 C CA . ASP A 1 108 ? 2.113 -8.305 2.583 1.00 93.00 108 ASP A CA 1
ATOM 810 C C . ASP A 1 108 ? 1.289 -7.668 1.450 1.00 93.00 108 ASP A C 1
ATOM 812 O O . ASP A 1 108 ? 0.301 -6.967 1.689 1.00 93.00 108 ASP A O 1
ATOM 816 N N . TRP A 1 109 ? 1.702 -7.893 0.205 1.00 94.38 109 TRP A N 1
ATOM 817 C CA . TRP A 1 109 ? 1.058 -7.373 -0.995 1.00 94.38 109 TRP A CA 1
ATOM 818 C C . TRP A 1 109 ? 0.838 -8.501 -1.995 1.00 94.38 109 TRP A C 1
ATOM 820 O O . TRP A 1 109 ? 1.754 -9.258 -2.300 1.00 94.38 109 TRP A O 1
ATOM 830 N N . GLU A 1 110 ? -0.360 -8.567 -2.558 1.00 94.62 110 GLU A N 1
ATOM 831 C CA . GLU A 1 110 ? -0.627 -9.430 -3.700 1.00 94.62 110 GLU A CA 1
ATOM 832 C C . GLU A 1 110 ? -0.442 -8.615 -4.978 1.00 94.62 110 GLU A C 1
ATOM 834 O O . GLU A 1 110 ? -0.980 -7.508 -5.122 1.00 94.62 110 GLU A O 1
ATOM 839 N N . TYR A 1 111 ? 0.306 -9.168 -5.923 1.00 95.88 111 TYR A N 1
ATOM 840 C CA . TYR A 1 111 ? 0.619 -8.521 -7.178 1.00 95.88 111 TYR A CA 1
ATOM 841 C C . TYR A 1 111 ? 0.555 -9.490 -8.360 1.00 95.88 111 TYR A C 1
ATOM 843 O O . TYR A 1 111 ? 1.208 -10.528 -8.390 1.00 95.88 111 TYR A O 1
ATOM 851 N N . ASP A 1 112 ? -0.210 -9.095 -9.373 1.00 93.56 112 ASP A N 1
ATOM 852 C CA . ASP A 1 112 ? -0.353 -9.805 -10.639 1.00 93.56 112 ASP A CA 1
ATOM 853 C C . ASP A 1 112 ? 0.484 -9.098 -11.713 1.00 93.56 112 ASP A C 1
ATOM 855 O O . ASP A 1 112 ? 0.145 -8.000 -12.160 1.00 93.56 112 ASP A O 1
ATOM 859 N N . GLU A 1 113 ? 1.578 -9.733 -12.138 1.00 92.12 113 GLU A N 1
ATOM 860 C CA . GLU A 1 113 ? 2.491 -9.193 -13.155 1.00 92.12 113 GLU A 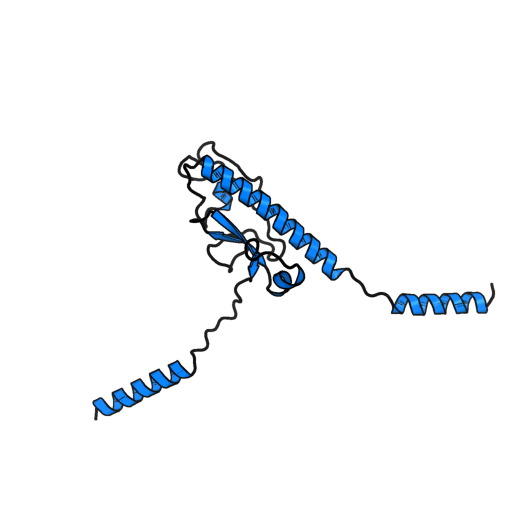CA 1
ATOM 861 C C . GLU A 1 113 ? 1.887 -9.123 -14.566 1.00 92.12 113 GLU A C 1
ATOM 863 O O . GLU A 1 113 ? 2.330 -8.317 -15.383 1.00 92.12 113 GLU A O 1
ATOM 868 N N . GLY A 1 114 ? 0.862 -9.928 -14.863 1.00 89.25 114 GLY A N 1
ATOM 869 C CA . GLY A 1 114 ? 0.198 -9.927 -16.165 1.00 89.25 114 GLY A CA 1
ATOM 870 C C . GLY A 1 114 ? -0.731 -8.729 -16.335 1.00 89.25 114 GLY A C 1
ATOM 871 O O . GLY A 1 114 ? -0.836 -8.164 -17.425 1.00 89.25 114 GLY A O 1
ATOM 872 N N . THR A 1 115 ? -1.395 -8.319 -15.252 1.00 89.44 115 THR A N 1
ATOM 873 C CA . THR A 1 115 ? -2.353 -7.203 -15.267 1.00 89.44 115 THR A CA 1
ATOM 874 C C . THR A 1 115 ? -1.817 -5.918 -14.634 1.00 89.44 115 THR A C 1
ATOM 876 O O . THR A 1 115 ? -2.399 -4.850 -14.834 1.00 89.44 115 THR A O 1
ATOM 879 N N . GLY A 1 116 ? -0.720 -5.995 -13.877 1.00 89.44 116 GLY A N 1
ATOM 880 C CA . GLY A 1 116 ? -0.199 -4.900 -13.058 1.00 89.44 116 GLY A CA 1
ATOM 881 C C . GLY A 1 116 ? -1.100 -4.568 -11.865 1.00 89.44 116 GLY A C 1
ATOM 882 O O . GLY A 1 116 ? -1.030 -3.465 -11.315 1.00 89.44 116 GLY A O 1
ATOM 883 N N . ARG A 1 117 ? -2.004 -5.478 -11.482 1.00 93.00 117 ARG A N 1
ATOM 884 C CA . ARG A 1 117 ? -2.914 -5.266 -10.356 1.00 93.00 117 ARG A CA 1
ATOM 885 C C . ARG A 1 117 ? -2.176 -5.518 -9.049 1.00 93.00 117 ARG A C 1
ATOM 887 O O . ARG A 1 117 ? -1.610 -6.584 -8.854 1.00 93.00 117 ARG A O 1
ATOM 894 N N . VAL A 1 118 ? -2.266 -4.553 -8.138 1.00 94.50 118 VAL A N 1
ATOM 895 C CA . VAL A 1 118 ? -1.756 -4.653 -6.766 1.00 94.50 118 VAL A CA 1
ATOM 896 C C . VAL A 1 118 ? -2.904 -4.542 -5.764 1.00 94.50 118 VAL A C 1
ATOM 898 O O . VAL A 1 118 ? -3.781 -3.676 -5.911 1.00 94.50 118 VAL A O 1
ATOM 901 N N . ARG A 1 119 ? -2.886 -5.421 -4.759 1.00 94.50 119 ARG A N 1
ATOM 902 C CA . ARG A 1 119 ? -3.825 -5.469 -3.634 1.00 94.50 119 ARG A CA 1
ATOM 903 C C . ARG A 1 119 ? -3.065 -5.563 -2.315 1.00 94.50 119 ARG A C 1
ATOM 905 O O . ARG A 1 119 ? -2.034 -6.221 -2.232 1.00 94.50 119 ARG A O 1
ATOM 912 N N . GLY A 1 120 ? -3.572 -4.894 -1.286 1.00 94.50 120 GLY A N 1
ATOM 913 C CA . GLY A 1 120 ? -3.056 -5.047 0.073 1.00 94.50 120 GLY A CA 1
ATOM 914 C C . GLY A 1 120 ? -3.614 -6.312 0.715 1.00 94.50 120 GLY A C 1
ATOM 915 O O . GLY A 1 120 ? -4.828 -6.520 0.691 1.00 94.50 120 GLY A O 1
ATOM 916 N N . VAL A 1 121 ? -2.752 -7.141 1.299 1.00 94.50 121 VAL A N 1
ATOM 917 C CA . VAL A 1 121 ? -3.190 -8.318 2.056 1.00 94.50 121 VAL A CA 1
ATOM 918 C C . VAL A 1 121 ? -3.592 -7.874 3.459 1.00 94.50 121 VAL A C 1
ATOM 920 O O . VAL A 1 121 ? -2.822 -7.214 4.158 1.00 94.50 121 VAL A O 1
ATOM 923 N N . VAL A 1 122 ? -4.820 -8.170 3.877 1.00 92.50 122 VAL A N 1
ATOM 924 C CA . VAL A 1 122 ? -5.348 -7.736 5.177 1.00 92.50 122 VAL A CA 1
ATOM 925 C C . VAL A 1 122 ? -6.054 -8.883 5.906 1.00 92.50 122 VAL A C 1
ATOM 927 O O . VAL A 1 122 ? -6.541 -9.815 5.264 1.00 92.50 122 VAL A O 1
ATOM 930 N N . PRO A 1 123 ? -6.152 -8.823 7.245 1.00 88.50 123 PRO A N 1
ATOM 931 C CA . PRO A 1 123 ? -6.984 -9.743 8.013 1.00 88.50 123 PRO A CA 1
ATOM 932 C C . PRO A 1 123 ? -8.461 -9.697 7.588 1.00 88.50 123 PRO A C 1
ATOM 934 O O . PRO A 1 123 ? -8.981 -8.633 7.238 1.00 88.50 123 PRO A O 1
ATOM 937 N N . ALA A 1 124 ? -9.147 -10.840 7.664 1.00 84.38 124 ALA A N 1
ATOM 938 C CA . ALA A 1 124 ? -10.539 -10.996 7.228 1.00 84.38 124 ALA A CA 1
ATOM 939 C C . ALA A 1 124 ? -11.513 -10.015 7.907 1.00 84.38 124 ALA A C 1
ATOM 941 O O . ALA A 1 124 ? -12.429 -9.492 7.268 1.00 84.38 124 ALA A O 1
ATOM 942 N N . ASP A 1 125 ? -11.293 -9.715 9.193 1.00 82.94 125 ASP A N 1
ATOM 943 C CA . ASP A 1 125 ? -12.133 -8.803 9.975 1.00 82.94 125 ASP A CA 1
ATOM 944 C C . ASP A 1 125 ? -12.110 -7.369 9.424 1.00 82.94 125 ASP A C 1
ATOM 946 O O . ASP A 1 125 ? -13.124 -6.673 9.458 1.00 82.94 125 ASP A O 1
ATOM 950 N N . VAL A 1 126 ? -10.990 -6.948 8.833 1.00 83.94 126 VAL A N 1
ATOM 951 C CA . VAL A 1 126 ? -10.782 -5.583 8.326 1.00 83.94 126 VAL A CA 1
ATOM 952 C C . VAL A 1 126 ? -11.581 -5.314 7.047 1.00 83.94 126 VAL A C 1
ATOM 954 O O . VAL A 1 126 ? -12.044 -4.191 6.833 1.00 83.94 126 VAL A O 1
ATOM 957 N N . ILE A 1 127 ? -11.763 -6.324 6.190 1.00 81.56 127 ILE A N 1
ATOM 958 C CA . ILE A 1 127 ? -12.442 -6.163 4.892 1.00 81.56 127 ILE A CA 1
ATOM 959 C C . ILE A 1 127 ? -13.901 -5.750 5.108 1.00 81.56 127 ILE A C 1
ATOM 961 O O . ILE A 1 127 ? -14.372 -4.774 4.515 1.00 81.56 127 ILE A O 1
ATOM 965 N N . GLY A 1 128 ? -14.595 -6.466 5.996 1.00 76.88 128 GLY A N 1
ATOM 966 C CA . GLY A 1 128 ? -15.985 -6.189 6.349 1.00 76.88 128 GLY A CA 1
ATOM 967 C C . GLY A 1 128 ? -16.156 -4.920 7.188 1.00 76.88 128 GLY A C 1
ATOM 968 O O . GLY A 1 128 ? -17.117 -4.184 6.977 1.00 76.88 128 GLY A O 1
ATOM 969 N N . GLU A 1 129 ? -15.213 -4.629 8.093 1.00 79.88 129 GLU A N 1
ATOM 970 C CA . GLU A 1 129 ? -15.268 -3.472 9.003 1.00 79.88 129 GLU A CA 1
ATOM 971 C C . GLU A 1 129 ? -15.266 -2.129 8.250 1.00 79.88 129 GLU A C 1
ATOM 973 O O . GLU A 1 129 ? -15.977 -1.197 8.632 1.00 79.88 129 GLU A O 1
ATOM 978 N N . PHE A 1 130 ? -14.509 -2.028 7.151 1.00 77.19 130 PHE A N 1
ATOM 979 C CA . PHE A 1 130 ? -14.330 -0.772 6.409 1.00 77.19 130 PHE A CA 1
ATOM 980 C C . PHE A 1 130 ? -14.928 -0.771 4.997 1.00 77.19 130 PHE A C 1
ATOM 982 O O . PHE A 1 130 ? -14.715 0.196 4.264 1.00 77.19 130 PHE A O 1
ATOM 989 N N . ALA A 1 131 ? -15.672 -1.818 4.617 1.00 77.56 131 ALA A N 1
ATOM 990 C CA . ALA A 1 131 ? -16.252 -1.987 3.279 1.00 77.56 131 ALA A CA 1
ATOM 991 C C . ALA A 1 131 ? -15.225 -1.751 2.152 1.00 77.56 131 ALA A C 1
ATOM 993 O O . ALA A 1 131 ? -15.500 -1.071 1.159 1.00 77.56 131 ALA A O 1
ATOM 994 N N . LEU A 1 132 ? -14.009 -2.275 2.338 1.00 83.44 132 LEU A N 1
ATOM 995 C CA . LEU A 1 132 ? -12.923 -2.112 1.376 1.00 83.44 132 LEU A CA 1
ATOM 996 C C . LEU A 1 132 ? -13.244 -2.873 0.088 1.00 83.44 132 LEU A C 1
ATOM 998 O O . LEU A 1 132 ? -13.798 -3.971 0.111 1.00 83.44 132 LEU A O 1
ATOM 1002 N N . SER A 1 133 ? -12.890 -2.278 -1.050 1.00 86.31 133 SER A N 1
ATOM 1003 C CA . SER A 1 133 ? -13.151 -2.886 -2.351 1.00 86.31 133 SER A CA 1
ATOM 1004 C C . SER A 1 133 ? -12.322 -4.166 -2.538 1.00 86.31 133 SER A C 1
ATOM 1006 O O . SER A 1 133 ? -11.116 -4.138 -2.276 1.00 86.31 133 SER A O 1
ATOM 1008 N N . PRO A 1 134 ? -12.893 -5.242 -3.117 1.00 84.44 134 PRO A N 1
ATOM 1009 C CA . PRO A 1 134 ? -12.137 -6.437 -3.521 1.00 84.44 134 PRO A CA 1
ATOM 1010 C C . PRO A 1 134 ? -11.041 -6.167 -4.568 1.00 84.44 134 PRO A C 1
ATOM 1012 O O . PRO A 1 134 ? -10.202 -7.025 -4.851 1.00 84.44 134 PRO A O 1
ATOM 1015 N N . LEU A 1 135 ? -11.071 -4.984 -5.195 1.00 86.56 135 LEU A N 1
ATOM 1016 C CA . LEU A 1 135 ? -10.025 -4.525 -6.107 1.00 86.56 135 LEU A CA 1
ATOM 1017 C C . LEU A 1 135 ? -8.805 -3.961 -5.376 1.00 86.56 135 LEU A C 1
ATOM 1019 O O . LEU A 1 135 ? -7.736 -3.885 -5.975 1.00 86.56 135 LEU A O 1
ATOM 1023 N N . ASP A 1 136 ? -8.965 -3.540 -4.122 1.00 89.12 136 ASP A N 1
ATOM 1024 C CA . ASP A 1 136 ? -7.927 -2.873 -3.336 1.00 89.12 136 ASP A CA 1
ATOM 1025 C C . ASP A 1 136 ? -7.295 -3.805 -2.310 1.00 89.12 136 ASP A C 1
ATOM 1027 O O . ASP A 1 136 ? -6.097 -3.695 -2.050 1.00 89.12 136 ASP A O 1
ATOM 1031 N N . VAL A 1 137 ? -8.071 -4.736 -1.757 1.00 92.00 137 VAL A N 1
ATOM 1032 C CA . VAL A 1 137 ? -7.602 -5.650 -0.717 1.00 92.00 137 VAL A CA 1
ATOM 1033 C C . VAL A 1 137 ? -7.976 -7.096 -0.997 1.00 92.00 137 VAL A C 1
ATOM 1035 O O . VAL A 1 137 ? -8.937 -7.382 -1.713 1.00 92.00 137 VAL A O 1
ATOM 1038 N N . VAL A 1 138 ? -7.203 -7.998 -0.406 1.00 92.56 138 VAL A N 1
ATOM 1039 C CA . VAL A 1 138 ? -7.452 -9.438 -0.389 1.00 92.56 138 VAL A CA 1
ATOM 1040 C C . VAL A 1 138 ? -7.288 -9.954 1.038 1.00 92.56 138 VAL A C 1
ATOM 1042 O O . VAL A 1 138 ? -6.499 -9.414 1.816 1.00 92.56 138 VAL A O 1
ATOM 1045 N N . GLU A 1 139 ? -8.062 -10.975 1.391 1.00 91.00 139 GLU A N 1
ATOM 1046 C CA . GLU A 1 139 ? -7.931 -11.650 2.679 1.00 91.00 139 GLU A CA 1
ATOM 1047 C C . GLU A 1 139 ? -6.617 -12.426 2.731 1.00 91.00 139 GLU A C 1
ATOM 1049 O O . GLU A 1 139 ? -6.264 -13.111 1.771 1.00 91.00 139 GLU A O 1
ATOM 1054 N N . MET A 1 140 ? -5.903 -12.319 3.850 1.00 85.56 140 MET A N 1
ATOM 1055 C CA . MET A 1 140 ? -4.707 -13.113 4.115 1.00 85.56 140 MET A CA 1
ATOM 1056 C C . MET A 1 140 ? -5.022 -14.611 4.069 1.00 85.56 140 MET A C 1
ATOM 1058 O O . MET A 1 140 ? -5.984 -15.064 4.688 1.00 85.56 140 MET A O 1
ATOM 1062 N N . ALA A 1 141 ? -4.200 -15.388 3.360 1.00 81.75 141 ALA A N 1
ATOM 1063 C CA . ALA A 1 141 ? -4.318 -16.840 3.372 1.00 81.75 141 ALA A CA 1
ATOM 1064 C C . ALA A 1 141 ? -4.131 -17.366 4.803 1.00 81.75 141 ALA A C 1
ATOM 1066 O O . ALA A 1 141 ? -3.088 -17.151 5.424 1.00 81.75 141 ALA A O 1
ATOM 1067 N N . ASN A 1 142 ? -5.130 -18.071 5.331 1.00 65.38 142 ASN A N 1
ATOM 1068 C CA . ASN A 1 142 ? -4.987 -18.757 6.608 1.00 65.38 142 ASN A CA 1
ATOM 1069 C C . ASN A 1 142 ? -3.982 -19.903 6.439 1.00 65.38 142 ASN A C 1
ATOM 1071 O O . ASN A 1 142 ? -4.180 -20.794 5.617 1.00 65.38 142 ASN A O 1
ATOM 1075 N N . SER A 1 143 ? -2.925 -19.917 7.251 1.00 55.66 143 SER A N 1
ATOM 1076 C CA . SER A 1 143 ? -1.941 -21.008 7.280 1.00 55.66 143 SER A CA 1
ATOM 1077 C C . SER A 1 143 ? -2.493 -22.323 7.855 1.00 55.66 143 SER A C 1
ATOM 1079 O O . SER A 1 143 ? -1.749 -23.290 7.966 1.00 55.66 143 SER A O 1
ATOM 1081 N N . ASP A 1 144 ? -3.768 -22.351 8.258 1.00 50.78 144 ASP A N 1
ATOM 1082 C CA . ASP A 1 144 ? -4.453 -23.492 8.887 1.00 50.78 144 ASP A CA 1
ATOM 1083 C C . ASP A 1 144 ? -5.219 -24.367 7.876 1.00 50.78 144 ASP A C 1
ATOM 1085 O O . ASP A 1 144 ? -6.109 -25.135 8.225 1.00 50.78 144 ASP A O 1
ATOM 1089 N N . GLY A 1 145 ? -4.880 -24.255 6.591 1.00 52.84 145 GLY A N 1
ATOM 1090 C CA . GLY A 1 145 ? -5.319 -25.191 5.563 1.00 52.84 145 GLY A CA 1
ATOM 1091 C C . GLY A 1 145 ? -4.571 -26.518 5.670 1.00 52.84 145 GLY A C 1
ATOM 1092 O O . GLY A 1 145 ? -3.846 -26.890 4.751 1.00 52.84 145 GLY A O 1
ATOM 1093 N N . SER A 1 146 ? -4.714 -27.249 6.779 1.00 47.50 146 SER A N 1
ATOM 1094 C CA . SER A 1 146 ? -4.648 -28.700 6.652 1.00 47.50 146 SER A CA 1
ATOM 1095 C C . SER A 1 146 ? -5.910 -29.093 5.898 1.00 47.50 146 SER A C 1
ATOM 1097 O O . SER A 1 146 ? -6.984 -29.143 6.496 1.00 47.50 146 SER A O 1
ATOM 1099 N N . ASP A 1 147 ? -5.787 -29.300 4.588 1.00 61.16 147 ASP A N 1
ATOM 1100 C CA . ASP A 1 147 ? -6.762 -30.056 3.812 1.00 61.16 147 ASP A CA 1
ATOM 1101 C C . ASP A 1 147 ? -6.891 -31.425 4.494 1.00 61.16 147 ASP A C 1
ATOM 1103 O O . ASP A 1 147 ? -6.118 -32.352 4.241 1.00 61.16 147 ASP A O 1
ATOM 1107 N N . GLU A 1 148 ? -7.792 -31.526 5.472 1.00 61.47 148 GLU A N 1
ATOM 1108 C CA . GLU A 1 148 ? -8.176 -32.804 6.031 1.00 61.47 148 GLU A CA 1
ATOM 1109 C C . GLU A 1 148 ? -8.827 -33.552 4.868 1.00 61.47 148 GLU A C 1
ATOM 1111 O O . GLU A 1 148 ? -9.799 -33.045 4.308 1.00 61.47 148 GLU A O 1
ATOM 1116 N N . PRO A 1 149 ? -8.250 -34.683 4.418 1.00 61.78 149 PRO A N 1
ATOM 1117 C CA . PRO A 1 149 ? -8.748 -35.359 3.234 1.00 61.78 149 PRO A CA 1
ATOM 1118 C C . PRO A 1 149 ? -10.223 -35.672 3.452 1.00 61.78 149 PRO A C 1
ATOM 1120 O O . PRO A 1 149 ? -10.559 -36.326 4.445 1.00 61.78 149 PRO A O 1
ATOM 1123 N N . ASP A 1 150 ? -11.064 -35.176 2.537 1.00 70.94 150 ASP A N 1
ATOM 1124 C CA . ASP A 1 150 ? -12.509 -35.379 2.548 1.00 70.94 150 ASP A CA 1
ATOM 1125 C C . ASP A 1 150 ? -12.795 -36.848 2.881 1.00 70.94 150 ASP A C 1
ATOM 1127 O O . ASP A 1 150 ? -12.203 -37.761 2.296 1.00 70.94 150 ASP A O 1
ATOM 1131 N N . ASP A 1 151 ? -13.700 -37.110 3.826 1.00 74.00 151 ASP A N 1
ATOM 1132 C CA . ASP A 1 151 ? -14.012 -38.482 4.250 1.00 74.00 151 ASP A CA 1
ATOM 1133 C C . ASP A 1 151 ? -14.447 -39.372 3.063 1.00 74.00 151 ASP A C 1
ATOM 1135 O O . ASP A 1 151 ? -14.249 -40.590 3.075 1.00 74.00 151 ASP A O 1
ATOM 1139 N N . ASP A 1 152 ? -14.953 -38.764 1.989 1.00 75.62 152 ASP A N 1
ATOM 1140 C CA . ASP A 1 152 ? -15.242 -39.414 0.712 1.00 75.62 152 ASP A CA 1
ATOM 1141 C C . ASP A 1 152 ? -13.994 -39.990 0.023 1.00 75.62 152 ASP A C 1
ATOM 1143 O O . ASP A 1 152 ? -14.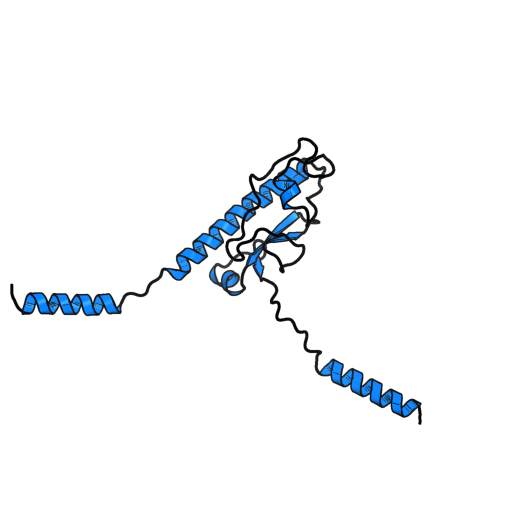064 -41.079 -0.553 1.00 75.62 152 ASP A O 1
ATOM 1147 N N . ASP A 1 153 ? -12.847 -39.316 0.099 1.00 76.75 153 ASP A N 1
ATOM 1148 C CA . ASP A 1 153 ? -11.579 -39.806 -0.446 1.00 76.75 153 ASP A CA 1
ATOM 1149 C C . ASP A 1 153 ? -11.033 -40.972 0.382 1.00 76.75 153 ASP A C 1
ATOM 1151 O O . ASP A 1 153 ? -10.620 -41.987 -0.189 1.00 76.75 153 ASP A O 1
ATOM 1155 N N . ARG A 1 154 ? -11.184 -40.929 1.713 1.00 75.50 154 ARG A N 1
ATOM 1156 C CA . ARG A 1 154 ? -10.875 -42.073 2.595 1.00 75.50 154 ARG A CA 1
ATOM 1157 C C . ARG A 1 154 ? -11.729 -43.300 2.255 1.00 75.50 154 ARG A C 1
ATOM 1159 O O . ARG A 1 154 ? -11.243 -44.436 2.248 1.00 75.50 154 ARG A O 1
ATOM 1166 N N . LEU A 1 155 ? -13.010 -43.092 1.944 1.00 80.31 155 LEU A N 1
ATOM 1167 C CA . LEU A 1 155 ? -13.923 -44.165 1.545 1.00 80.31 155 LEU A CA 1
ATOM 1168 C C . LEU A 1 155 ? -13.604 -44.703 0.146 1.00 80.31 155 LEU A C 1
ATOM 1170 O O . LEU A 1 155 ? -13.670 -45.917 -0.064 1.00 80.31 155 LEU A O 1
ATOM 1174 N N . ARG A 1 156 ? -13.226 -43.840 -0.804 1.00 80.88 156 ARG A N 1
ATOM 1175 C CA . ARG A 1 156 ? -12.787 -44.246 -2.149 1.00 80.88 156 ARG A CA 1
ATOM 1176 C C . ARG A 1 156 ? -11.544 -45.123 -2.065 1.00 80.88 156 ARG A C 1
ATOM 1178 O O . ARG A 1 156 ? -11.554 -46.222 -2.617 1.00 80.88 156 ARG A O 1
ATOM 1185 N N . GLU A 1 157 ? -10.520 -44.702 -1.327 1.00 80.19 157 GLU A N 1
ATOM 1186 C CA . GLU A 1 157 ? -9.289 -45.480 -1.139 1.00 80.19 157 GLU A CA 1
ATOM 1187 C C . GLU A 1 157 ? -9.552 -46.838 -0.477 1.00 80.19 157 GLU A C 1
ATOM 1189 O O . GLU A 1 157 ? -9.044 -47.863 -0.940 1.00 80.19 157 GLU A O 1
ATOM 1194 N N . SER A 1 158 ? -10.425 -46.881 0.534 1.00 82.00 158 SER A N 1
ATOM 1195 C CA . SER A 1 158 ? -10.852 -48.130 1.178 1.00 82.00 158 SER A CA 1
ATOM 1196 C C . SER A 1 158 ? -11.551 -49.083 0.195 1.00 82.00 158 SER A C 1
ATOM 1198 O O . SER A 1 158 ? -11.233 -50.272 0.136 1.00 82.00 158 SER A O 1
ATOM 1200 N N . ARG A 1 159 ? -12.434 -48.558 -0.666 1.00 81.69 159 ARG A N 1
ATOM 1201 C CA . ARG A 1 159 ? -13.126 -49.336 -1.711 1.00 81.69 159 ARG A CA 1
ATOM 1202 C C . ARG A 1 159 ? -12.168 -49.868 -2.778 1.00 81.69 159 ARG A C 1
ATOM 1204 O O . ARG A 1 159 ? -12.363 -50.981 -3.267 1.00 81.69 159 ARG A O 1
ATOM 1211 N N . TYR A 1 160 ? -11.137 -49.104 -3.143 1.00 79.50 160 TYR A N 1
ATOM 1212 C CA . TYR A 1 160 ? -10.106 -49.567 -4.077 1.00 79.50 160 TYR A CA 1
ATOM 1213 C C . TYR A 1 160 ? -9.220 -50.651 -3.456 1.00 79.50 160 TYR A C 1
ATOM 1215 O O . TYR A 1 160 ? -8.935 -51.650 -4.118 1.00 79.50 160 TYR A O 1
ATOM 1223 N N . ALA A 1 161 ? -8.843 -50.505 -2.183 1.00 84.06 161 ALA A N 1
ATOM 1224 C CA . ALA A 1 161 ? -8.075 -51.510 -1.454 1.00 84.06 161 ALA A CA 1
ATOM 1225 C C . ALA A 1 161 ? -8.856 -52.826 -1.284 1.00 84.06 161 ALA A C 1
ATOM 1227 O O . ALA A 1 161 ? -8.290 -53.910 -1.424 1.00 84.06 161 ALA A O 1
ATOM 1228 N N . GLU A 1 162 ? -10.163 -52.740 -1.035 1.00 83.88 162 GLU A N 1
ATOM 1229 C CA . GLU A 1 162 ? -11.051 -53.898 -0.919 1.00 83.88 162 GLU A CA 1
ATOM 1230 C C . GLU A 1 162 ? -11.219 -54.620 -2.268 1.00 83.88 162 GLU A C 1
ATOM 1232 O O . GLU A 1 162 ? -11.068 -55.839 -2.351 1.00 83.88 162 GLU A O 1
ATOM 1237 N N . LYS A 1 163 ? -11.409 -53.866 -3.358 1.00 80.38 163 LYS A N 1
ATOM 1238 C CA . LYS A 1 163 ? -11.539 -54.425 -4.713 1.00 80.38 163 LYS A CA 1
ATOM 1239 C C . LYS A 1 163 ? -10.241 -55.052 -5.229 1.00 80.38 163 LYS A C 1
ATOM 1241 O O . LYS A 1 163 ? -10.294 -56.032 -5.968 1.00 80.38 163 LYS A O 1
ATOM 1246 N N . ALA A 1 164 ? -9.085 -54.516 -4.837 1.00 79.62 164 ALA A N 1
ATOM 1247 C CA . ALA A 1 164 ? -7.788 -55.090 -5.182 1.00 79.62 164 ALA A CA 1
ATOM 1248 C C . ALA A 1 164 ? -7.569 -56.453 -4.508 1.00 79.62 164 ALA A C 1
ATOM 1250 O O . ALA A 1 164 ? -7.046 -57.357 -5.150 1.00 79.62 164 ALA A O 1
ATOM 1251 N N . ARG A 1 165 ? -8.018 -56.640 -3.258 1.00 82.12 165 ARG A N 1
ATOM 1252 C CA . ARG A 1 165 ? -7.907 -57.932 -2.554 1.00 82.12 165 ARG A CA 1
ATOM 1253 C C . ARG A 1 165 ? -8.710 -59.037 -3.236 1.00 82.12 165 ARG A C 1
ATOM 1255 O O . ARG A 1 165 ? -8.198 -60.135 -3.391 1.00 82.12 165 ARG A O 1
ATOM 1262 N N . GLN A 1 166 ? -9.905 -58.717 -3.730 1.00 77.56 166 GLN A N 1
ATOM 1263 C CA . GLN A 1 166 ? -10.765 -59.675 -4.433 1.00 77.56 166 GLN A CA 1
ATOM 1264 C C . GLN A 1 166 ? -10.196 -60.144 -5.786 1.00 77.56 166 GLN A C 1
ATOM 1266 O O . GLN A 1 166 ? -10.615 -61.170 -6.303 1.00 77.56 166 GLN A O 1
ATOM 1271 N N . TYR A 1 167 ? -9.263 -59.397 -6.383 1.00 73.44 167 TYR A N 1
ATOM 1272 C CA . TYR A 1 167 ? -8.636 -59.760 -7.659 1.00 73.44 167 TYR A CA 1
ATOM 1273 C C . TYR A 1 167 ? -7.420 -60.687 -7.515 1.00 73.44 167 TYR A C 1
ATOM 1275 O O . TYR A 1 167 ? -6.933 -61.193 -8.525 1.00 73.44 167 TYR A O 1
ATOM 1283 N N . TYR A 1 168 ? -6.914 -60.879 -6.293 1.00 70.31 168 TYR A N 1
ATOM 1284 C CA . TYR A 1 168 ? -5.735 -61.704 -6.006 1.00 70.31 168 TYR A CA 1
ATOM 1285 C C . TYR A 1 168 ? -6.056 -62.990 -5.219 1.00 70.31 168 TYR A C 1
ATOM 1287 O O . TYR A 1 168 ? -5.126 -63.714 -4.861 1.00 70.31 168 TYR A O 1
ATOM 1295 N N . GLU A 1 169 ? -7.338 -63.284 -4.984 1.00 67.62 169 GLU A N 1
ATOM 1296 C CA . GLU A 1 169 ? -7.855 -64.586 -4.522 1.00 67.62 169 GLU A CA 1
ATOM 1297 C C . GLU A 1 169 ? -8.494 -65.352 -5.688 1.00 67.62 169 GLU A C 1
ATOM 1299 O O . GLU A 1 169 ? -8.268 -66.582 -5.771 1.00 67.62 169 GLU A O 1
#

Foldseek 3Di:
DDPVVVVVVVVVVVVVVVPDDPPPPVVVLVVLVVLLQVVQVLLLQLQVQLCVQLVNFGADQQCNFQLQQAAADSPSHGPDHHRDNSDVGQDARPAQRHRHEDCDQADQWHADRVVRQIEGEHDPVSCVSVVDDPSHHDYHDDPPPPVPPDVVVVVVVVVVVVVVVVVVD

Radius of gyration: 27.48 Å; chains: 1; bounding box: 45×89×76 Å